Protein AF-A0A382XEA8-F1 (afdb_monomer_lite)

Radius of gyration: 16.87 Å; chains: 1; bounding box: 51×32×34 Å

Foldseek 3Di:
DPQDQWDWFQAPPPRDTDTHRAQDQPDFDADPPPRHGRDDNVVSVVRNVVVVVVVVCPPPDDPVPPPDD

Structure (mmCIF, N/CA/C/O backbone):
data_AF-A0A382XEA8-F1
#
_entry.id   AF-A0A382XEA8-F1
#
loop_
_atom_site.group_PDB
_atom_site.id
_atom_site.type_symbol
_atom_site.label_atom_id
_atom_site.label_alt_id
_atom_site.label_comp_id
_atom_site.label_asym_id
_atom_site.label_entity_id
_atom_site.label_seq_id
_atom_site.pdbx_PDB_ins_code
_atom_site.Cartn_x
_atom_site.Cartn_y
_atom_site.Cartn_z
_atom_site.occupancy
_atom_site.B_iso_or_equiv
_atom_site.auth_seq_id
_atom_site.auth_comp_id
_atom_site.auth_asym_id
_atom_site.auth_atom_id
_atom_site.pdbx_PDB_model_num
ATOM 1 N N . MET A 1 1 ? 3.706 -8.215 -22.027 1.00 38.31 1 MET A N 1
ATOM 2 C CA . MET A 1 1 ? 3.680 -7.229 -20.924 1.00 38.31 1 MET A CA 1
ATOM 3 C C . MET A 1 1 ? 3.864 -8.020 -19.645 1.00 38.31 1 MET A C 1
ATOM 5 O O . MET A 1 1 ? 3.036 -8.882 -19.394 1.00 38.31 1 MET A O 1
ATOM 9 N N . ASN A 1 2 ? 4.958 -7.818 -18.908 1.00 47.16 2 ASN A N 1
ATOM 10 C CA . ASN A 1 2 ? 5.176 -8.525 -17.643 1.00 47.16 2 ASN A CA 1
ATOM 11 C C . ASN A 1 2 ? 4.172 -7.986 -16.620 1.00 47.16 2 ASN A C 1
ATOM 13 O O . ASN A 1 2 ? 4.268 -6.830 -16.204 1.00 47.16 2 ASN A O 1
ATOM 17 N N . GLU A 1 3 ? 3.155 -8.784 -16.300 1.00 52.44 3 GLU A N 1
ATOM 18 C CA . GLU A 1 3 ? 2.170 -8.440 -15.280 1.00 52.44 3 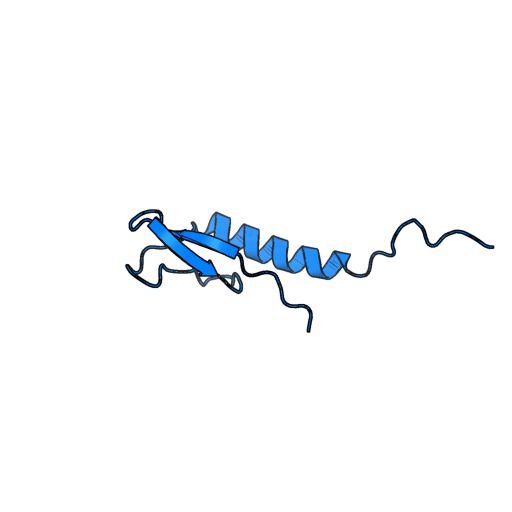GLU A CA 1
ATOM 19 C C . GLU A 1 3 ? 2.884 -8.367 -13.929 1.00 52.44 3 GLU A C 1
ATOM 21 O O . GLU A 1 3 ? 3.356 -9.375 -13.409 1.00 52.44 3 GLU A O 1
ATOM 26 N N . VAL A 1 4 ? 2.993 -7.164 -13.359 1.00 56.69 4 VAL A N 1
ATOM 27 C CA . VAL A 1 4 ? 3.474 -7.012 -11.984 1.00 56.69 4 VAL A CA 1
ATOM 28 C C . VAL A 1 4 ? 2.450 -7.704 -11.077 1.00 56.69 4 VAL A C 1
ATOM 30 O O . VAL A 1 4 ? 1.264 -7.355 -11.144 1.00 56.69 4 VAL A O 1
ATOM 33 N N . PRO A 1 5 ? 2.849 -8.699 -10.265 1.00 58.44 5 PRO A N 1
ATOM 34 C CA . PRO A 1 5 ? 1.908 -9.432 -9.435 1.00 58.44 5 PRO A CA 1
ATOM 35 C C . PRO A 1 5 ? 1.191 -8.467 -8.488 1.00 58.44 5 PRO A C 1
ATOM 37 O O . PRO A 1 5 ? 1.808 -7.762 -7.692 1.00 58.44 5 PRO A O 1
ATOM 40 N N . ALA A 1 6 ? -0.136 -8.416 -8.604 1.00 67.38 6 ALA A N 1
ATOM 41 C CA . ALA A 1 6 ? -0.962 -7.557 -7.769 1.00 67.38 6 ALA A CA 1
ATOM 42 C C . ALA A 1 6 ? -0.881 -8.001 -6.300 1.00 67.38 6 ALA A C 1
ATOM 44 O O . ALA A 1 6 ? -1.162 -9.161 -5.983 1.00 67.38 6 ALA A O 1
ATOM 45 N N . GLY A 1 7 ? -0.560 -7.067 -5.405 1.00 83.44 7 GLY A N 1
ATOM 46 C CA . GLY A 1 7 ? -0.515 -7.310 -3.967 1.00 83.44 7 GLY A CA 1
ATOM 47 C C . GLY A 1 7 ? -1.918 -7.466 -3.376 1.00 83.44 7 GLY A C 1
ATOM 48 O O . GLY A 1 7 ? -2.846 -6.744 -3.749 1.00 83.44 7 GLY A O 1
ATOM 49 N N . ILE A 1 8 ? -2.086 -8.401 -2.439 1.00 92.19 8 ILE A N 1
ATOM 50 C CA . ILE A 1 8 ? -3.319 -8.545 -1.656 1.00 92.19 8 ILE A CA 1
ATOM 51 C C . ILE A 1 8 ? -3.098 -7.920 -0.280 1.00 92.19 8 ILE A C 1
ATOM 53 O O . ILE A 1 8 ? -2.320 -8.441 0.514 1.00 92.19 8 ILE A O 1
ATOM 57 N N . ILE A 1 9 ? -3.809 -6.829 0.011 1.00 93.38 9 ILE A N 1
ATOM 58 C CA . ILE A 1 9 ? -3.695 -6.090 1.274 1.00 93.38 9 ILE A CA 1
ATOM 59 C C . ILE A 1 9 ? -5.017 -6.194 2.046 1.00 93.38 9 ILE A C 1
ATOM 61 O O . ILE A 1 9 ? -6.065 -5.781 1.532 1.00 93.38 9 ILE A O 1
ATOM 65 N N . PRO A 1 10 ? -5.024 -6.751 3.268 1.00 95.44 10 PRO A N 1
ATOM 66 C CA . PRO A 1 10 ? -6.205 -6.726 4.118 1.00 95.44 10 PRO A CA 1
ATOM 67 C C . PRO A 1 10 ? -6.452 -5.306 4.640 1.00 95.44 10 PRO A C 1
ATOM 69 O O . PRO A 1 10 ? -5.541 -4.643 5.124 1.00 95.44 10 PRO A O 1
ATOM 72 N N . CYS A 1 11 ? -7.698 -4.838 4.567 1.00 96.69 11 CYS A N 1
ATOM 73 C CA . CYS A 1 11 ? -8.065 -3.543 5.130 1.00 96.69 11 CYS A CA 1
ATOM 74 C C . CYS A 1 11 ? -7.851 -3.547 6.656 1.00 96.69 11 CYS A C 1
ATOM 76 O O . CYS A 1 11 ? -8.340 -4.467 7.322 1.00 96.69 11 CYS A O 1
ATOM 78 N N . PRO A 1 12 ? -7.189 -2.529 7.237 1.00 95.75 12 PRO A N 1
ATOM 79 C CA . PRO A 1 12 ? -6.960 -2.473 8.680 1.00 95.75 12 PRO A CA 1
ATOM 80 C C . PRO A 1 12 ? -8.267 -2.376 9.478 1.00 95.75 12 PRO A C 1
ATOM 82 O O . PRO A 1 12 ? -8.342 -2.922 10.579 1.00 95.75 12 PRO A O 1
ATOM 85 N N . GLU A 1 13 ? -9.302 -1.769 8.895 1.00 97.38 13 GLU A N 1
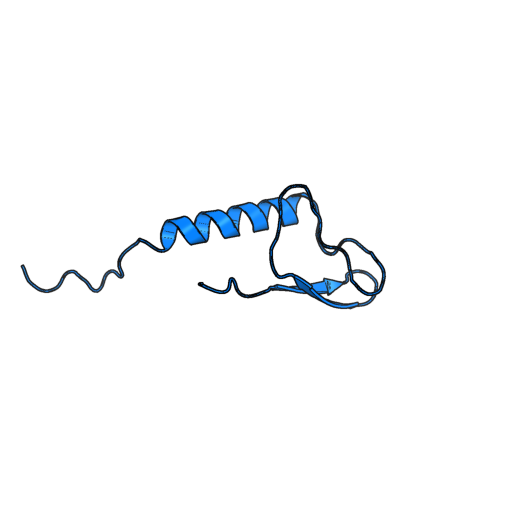ATOM 86 C CA . GLU A 1 13 ? -10.595 -1.519 9.534 1.00 97.38 13 GLU A CA 1
ATOM 87 C C . GLU A 1 13 ? -11.598 -2.654 9.279 1.00 97.38 13 GLU A C 1
ATOM 89 O O . GLU A 1 13 ? -11.924 -3.411 10.189 1.00 97.38 13 GLU A O 1
ATOM 94 N N . CYS A 1 14 ? -12.042 -2.852 8.031 1.00 96.62 14 CYS A N 1
ATOM 95 C CA . CYS A 1 14 ? -13.102 -3.821 7.715 1.00 96.62 14 CYS A CA 1
ATOM 96 C C . CYS A 1 14 ? -12.612 -5.244 7.378 1.00 96.62 14 CYS A C 1
ATOM 98 O O . CYS A 1 14 ? -13.428 -6.106 7.049 1.00 96.62 14 CYS A O 1
ATOM 100 N N . LYS A 1 15 ? -11.291 -5.487 7.402 1.00 95.69 15 LYS A N 1
ATOM 101 C CA . LYS A 1 15 ? -10.611 -6.778 7.138 1.00 95.69 15 LYS A CA 1
ATOM 102 C C . LYS A 1 15 ? -10.810 -7.405 5.752 1.00 95.69 15 LYS A C 1
ATOM 104 O O . LYS A 1 15 ? -10.230 -8.453 5.470 1.00 95.69 15 LYS A O 1
ATOM 109 N N . VAL A 1 16 ? -11.555 -6.767 4.849 1.00 97.00 16 VAL A N 1
ATOM 110 C CA . VAL A 1 16 ? -11.686 -7.227 3.459 1.00 97.00 16 VAL A CA 1
ATOM 111 C C . VAL A 1 16 ? -10.327 -7.205 2.762 1.00 97.00 16 VAL A C 1
ATOM 113 O O . VAL A 1 16 ? -9.552 -6.260 2.914 1.00 97.00 16 VAL A O 1
ATOM 116 N N . LYS A 1 17 ? -10.040 -8.251 1.987 1.00 95.94 17 LYS A N 1
ATOM 117 C CA . LYS A 1 17 ? -8.835 -8.354 1.159 1.00 95.94 17 LYS A CA 1
ATOM 118 C C . LYS A 1 17 ? -9.003 -7.492 -0.092 1.00 95.94 17 LYS A C 1
ATOM 120 O O . LYS A 1 17 ? -9.932 -7.708 -0.864 1.00 95.94 17 LYS A O 1
ATOM 125 N N . ASN A 1 18 ? -8.109 -6.530 -0.293 1.00 94.94 18 ASN A N 1
ATOM 126 C CA . ASN A 1 18 ? -8.113 -5.632 -1.444 1.00 94.94 18 ASN A CA 1
ATOM 127 C C . ASN A 1 18 ? -6.957 -6.000 -2.374 1.00 94.94 18 ASN A C 1
ATOM 129 O O . ASN A 1 18 ? -5.828 -6.178 -1.920 1.00 94.94 18 ASN A O 1
ATOM 133 N N . ARG A 1 19 ? -7.238 -6.109 -3.674 1.00 93.69 19 ARG A N 1
ATOM 134 C CA . ARG A 1 19 ? -6.220 -6.360 -4.699 1.00 93.69 19 ARG A CA 1
ATOM 135 C C . ARG A 1 19 ? -5.695 -5.028 -5.226 1.00 93.69 19 ARG A C 1
ATOM 137 O O . ARG A 1 19 ? -6.423 -4.312 -5.908 1.00 93.69 19 ARG A O 1
ATOM 144 N N . VAL A 1 20 ? -4.438 -4.717 -4.934 1.00 91.38 20 VAL A N 1
ATOM 145 C CA . VAL A 1 20 ? -3.753 -3.502 -5.390 1.00 91.38 20 VAL A CA 1
ATOM 146 C C . VAL A 1 20 ? -2.857 -3.870 -6.569 1.00 91.38 20 VAL A C 1
ATOM 148 O O . VAL A 1 20 ? -1.910 -4.638 -6.421 1.00 91.38 20 VAL A O 1
ATOM 151 N N . LYS A 1 21 ? -3.190 -3.367 -7.764 1.00 85.75 21 LYS A N 1
ATOM 152 C CA . LYS A 1 21 ? -2.462 -3.695 -9.004 1.00 85.75 21 LYS A CA 1
ATOM 153 C C . LYS A 1 21 ? -1.115 -2.983 -9.102 1.00 85.75 21 LYS A C 1
ATOM 155 O O . LYS A 1 21 ? -0.154 -3.568 -9.580 1.00 85.75 21 LYS A O 1
ATOM 160 N N . GLN A 1 22 ? -1.068 -1.726 -8.677 1.00 83.81 22 GLN A N 1
ATOM 161 C CA . GLN A 1 22 ? 0.126 -0.894 -8.721 1.00 83.81 22 GLN A CA 1
ATOM 162 C C . GLN A 1 22 ? 0.068 0.145 -7.606 1.00 83.81 22 GLN A C 1
ATOM 164 O O . GLN A 1 22 ? -1.016 0.617 -7.255 1.00 83.81 22 GLN A O 1
ATOM 169 N N . PHE A 1 23 ? 1.234 0.491 -7.070 1.00 87.94 23 PHE A N 1
ATOM 170 C CA . PHE A 1 23 ? 1.397 1.636 -6.185 1.00 87.94 23 PHE A CA 1
ATOM 171 C C . PHE A 1 23 ? 1.855 2.829 -7.023 1.00 87.94 23 PHE A C 1
ATOM 173 O O . PHE A 1 23 ? 2.708 2.688 -7.902 1.00 87.94 23 PHE A O 1
ATOM 180 N N . GLU A 1 24 ? 1.284 4.002 -6.764 1.00 88.38 24 GLU A N 1
ATOM 181 C CA . GLU A 1 24 ? 1.603 5.247 -7.464 1.00 88.38 24 GLU A CA 1
ATOM 182 C C . GLU A 1 24 ? 1.985 6.326 -6.447 1.00 88.38 24 GLU A C 1
ATOM 184 O O . GLU A 1 24 ? 1.388 6.435 -5.373 1.00 88.38 24 GLU A O 1
ATOM 189 N N . SER A 1 25 ? 2.981 7.149 -6.781 1.00 88.06 25 SER A N 1
ATOM 190 C CA . SER A 1 25 ? 3.361 8.275 -5.923 1.00 88.06 25 SER A CA 1
ATOM 191 C C . SER A 1 25 ? 2.195 9.265 -5.820 1.00 88.06 25 SER A C 1
ATOM 193 O O . SER A 1 25 ? 1.539 9.565 -6.817 1.00 88.06 25 SER A O 1
ATOM 195 N N . GLY A 1 26 ? 1.895 9.721 -4.604 1.00 87.31 26 GLY A N 1
ATOM 196 C CA . GLY A 1 26 ? 0.780 10.631 -4.329 1.00 87.31 26 GLY A CA 1
ATOM 197 C C . GLY A 1 26 ? -0.622 10.006 -4.372 1.00 87.31 26 GLY A C 1
ATOM 198 O O . GLY A 1 26 ? -1.587 10.691 -4.041 1.00 87.31 26 GLY A O 1
ATOM 199 N N . LYS A 1 27 ? -0.774 8.720 -4.728 1.00 90.94 27 LYS A N 1
ATOM 200 C CA . LYS A 1 27 ? -2.071 8.022 -4.706 1.00 90.94 27 LYS A CA 1
ATOM 201 C C . LYS A 1 27 ? -2.039 6.840 -3.746 1.00 90.94 27 LYS A C 1
ATOM 203 O O . LYS A 1 27 ? -1.570 5.757 -4.085 1.00 90.94 27 LYS A O 1
ATOM 208 N N . ILE A 1 28 ? -2.585 7.050 -2.552 1.00 93.12 28 ILE A N 1
ATOM 209 C CA . ILE A 1 28 ? -2.697 5.999 -1.538 1.00 93.12 28 ILE A CA 1
ATOM 210 C C . ILE A 1 28 ? -3.877 5.085 -1.895 1.00 93.12 28 ILE A C 1
ATOM 212 O O . ILE A 1 28 ? -4.993 5.584 -2.075 1.00 93.12 28 ILE A O 1
ATOM 216 N N . PRO A 1 29 ? -3.684 3.759 -1.967 1.00 93.38 29 PRO A N 1
ATOM 217 C CA . PRO A 1 29 ? -4.775 2.841 -2.242 1.00 93.38 29 PRO A CA 1
ATOM 218 C C . PRO A 1 29 ? -5.778 2.825 -1.080 1.00 93.38 29 PRO A C 1
ATOM 220 O O . PRO A 1 29 ? -5.412 2.735 0.097 1.00 93.38 29 PRO A O 1
ATOM 223 N N . LEU A 1 30 ? -7.061 2.898 -1.428 1.00 95.50 30 LEU A N 1
ATOM 224 C CA . LEU A 1 30 ? -8.175 2.875 -0.485 1.00 95.50 30 LEU A CA 1
ATOM 225 C C . LEU A 1 30 ? -8.888 1.525 -0.529 1.00 95.50 30 LEU A C 1
ATOM 227 O O . LEU A 1 30 ? -8.905 0.838 -1.552 1.00 95.50 30 LEU A O 1
ATOM 231 N N . CYS A 1 31 ? -9.507 1.148 0.585 1.00 96.69 31 CYS A N 1
ATOM 232 C CA . CYS A 1 31 ? -10.347 -0.032 0.629 1.00 96.69 31 CYS A CA 1
ATOM 233 C C . CYS A 1 31 ? -11.584 0.166 -0.250 1.00 96.69 31 CYS A C 1
ATOM 235 O O . CYS A 1 31 ? -12.342 1.111 -0.052 1.00 96.69 31 CYS A O 1
ATOM 237 N N . ALA A 1 32 ? -11.849 -0.783 -1.147 1.00 95.44 32 ALA A N 1
ATOM 238 C CA . ALA A 1 32 ? -13.009 -0.736 -2.034 1.00 95.44 32 ALA A CA 1
ATOM 239 C C . ALA A 1 32 ? -14.356 -0.846 -1.294 1.00 95.44 32 ALA A C 1
ATOM 241 O O . ALA A 1 32 ? -15.388 -0.482 -1.846 1.00 95.44 32 ALA A O 1
ATOM 242 N N . LYS A 1 33 ? -14.356 -1.361 -0.055 1.00 97.06 33 LYS A N 1
ATOM 243 C CA . LYS A 1 33 ? -15.569 -1.513 0.759 1.00 97.06 33 LYS A CA 1
ATOM 244 C C . LYS A 1 33 ? -15.849 -0.300 1.646 1.00 97.06 33 LYS A C 1
ATOM 246 O O . LYS A 1 33 ? -16.984 0.153 1.689 1.00 97.06 33 LYS A O 1
ATOM 251 N N . CYS A 1 34 ? -14.855 0.173 2.399 1.00 97.12 34 CYS A N 1
ATOM 252 C CA . CYS A 1 34 ? -15.060 1.196 3.435 1.00 97.12 34 CYS A CA 1
ATOM 253 C C . CYS A 1 34 ? -14.273 2.494 3.210 1.00 97.12 34 CYS A C 1
ATOM 255 O O . CYS A 1 34 ? -14.400 3.417 4.002 1.00 97.12 34 CYS A O 1
ATOM 257 N N . GLY A 1 35 ? -13.455 2.588 2.157 1.00 95.88 35 GLY A N 1
ATOM 258 C CA . GLY A 1 35 ? -12.698 3.801 1.833 1.00 95.88 35 GLY A CA 1
ATOM 259 C C . GLY A 1 35 ? 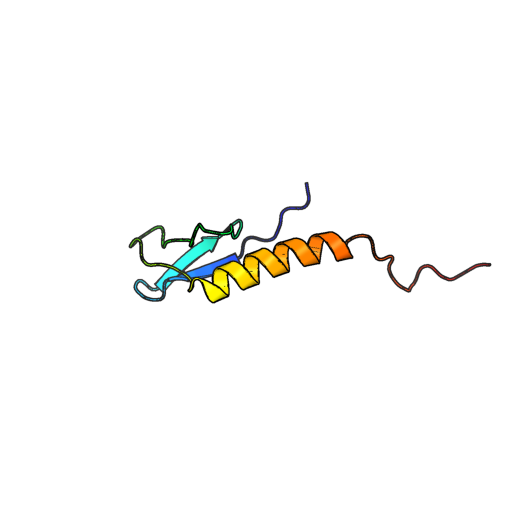-11.469 4.062 2.710 1.00 95.88 35 GLY A C 1
ATOM 260 O O . GLY A 1 35 ? -10.707 4.979 2.418 1.00 95.88 35 GLY A O 1
ATOM 261 N N . THR A 1 36 ? -11.219 3.255 3.744 1.00 97.50 36 THR A N 1
ATOM 262 C CA . THR A 1 36 ? -10.040 3.391 4.612 1.00 97.50 36 THR A CA 1
ATOM 263 C C . THR A 1 36 ? -8.751 3.223 3.815 1.00 97.50 36 THR A C 1
ATOM 265 O O . THR A 1 36 ? -8.649 2.323 2.975 1.00 97.50 36 THR A O 1
ATOM 268 N N . ARG A 1 37 ? -7.740 4.050 4.103 1.00 96.38 37 ARG A N 1
ATOM 269 C CA . ARG A 1 37 ? -6.392 3.902 3.534 1.00 96.38 37 ARG A CA 1
ATOM 270 C C . ARG A 1 37 ? -5.835 2.516 3.868 1.00 96.38 37 ARG A C 1
ATOM 272 O O . ARG A 1 37 ? -5.914 2.073 5.011 1.00 96.38 37 ARG A O 1
ATOM 279 N N . LEU A 1 38 ? -5.300 1.826 2.863 1.00 95.19 38 LEU A N 1
ATOM 280 C CA . LEU A 1 38 ? -4.770 0.469 3.031 1.00 95.19 38 LEU A CA 1
ATOM 281 C C . LEU A 1 38 ? -3.330 0.447 3.546 1.00 95.19 38 LEU A C 1
ATOM 283 O O . LEU A 1 38 ? -2.925 -0.547 4.137 1.00 95.19 38 LEU A O 1
ATOM 287 N N . VAL A 1 39 ? -2.579 1.523 3.316 1.00 93.81 39 VAL A N 1
ATOM 288 C CA . VAL A 1 39 ? -1.177 1.689 3.720 1.00 93.81 39 VAL A CA 1
ATOM 289 C C . VAL A 1 39 ? -0.914 3.146 4.104 1.00 93.81 39 VAL A C 1
ATOM 291 O O . VAL A 1 39 ? -1.681 4.041 3.732 1.00 93.81 39 VAL A O 1
ATOM 294 N N . SER A 1 40 ? 0.174 3.394 4.829 1.00 93.88 40 SER A N 1
ATOM 295 C CA . SER A 1 40 ? 0.690 4.745 5.066 1.00 93.88 40 SER A CA 1
ATOM 296 C C . SER A 1 40 ? 1.350 5.347 3.817 1.00 93.88 40 SER A C 1
ATOM 298 O O . SER A 1 40 ? 1.666 4.649 2.852 1.00 93.88 40 SER A O 1
ATOM 300 N N . GLU A 1 41 ? 1.596 6.660 3.840 1.00 93.00 41 GLU A N 1
ATOM 301 C CA . GLU A 1 41 ? 2.326 7.364 2.773 1.00 93.00 41 GLU A CA 1
ATOM 302 C C . GLU A 1 41 ? 3.738 6.799 2.588 1.00 93.00 41 GLU A C 1
ATOM 304 O O . GLU A 1 41 ? 4.120 6.456 1.471 1.00 93.00 41 GLU A O 1
ATOM 309 N N . LYS A 1 42 ? 4.461 6.588 3.694 1.00 92.31 42 LYS A N 1
ATOM 310 C CA . LYS A 1 42 ? 5.808 6.004 3.691 1.00 92.31 42 LYS A CA 1
ATOM 311 C C . LYS A 1 42 ? 5.831 4.602 3.077 1.00 92.31 42 LYS A C 1
ATOM 313 O O . LYS A 1 42 ? 6.717 4.286 2.284 1.00 92.31 42 LYS A O 1
ATOM 318 N N . GLU A 1 43 ? 4.869 3.751 3.432 1.00 90.62 43 GLU A N 1
ATOM 319 C CA . GLU A 1 43 ? 4.751 2.411 2.844 1.00 90.62 43 GLU A CA 1
ATOM 320 C C . GLU A 1 43 ? 4.435 2.484 1.347 1.00 90.62 43 GLU A C 1
ATOM 322 O O . GLU A 1 43 ? 5.050 1.764 0.563 1.00 90.62 43 GLU A O 1
ATOM 327 N N . ASN A 1 44 ? 3.535 3.381 0.933 1.00 91.62 44 ASN A N 1
ATOM 328 C CA . ASN A 1 44 ? 3.212 3.586 -0.477 1.00 91.62 44 ASN A CA 1
ATOM 329 C C . ASN A 1 44 ? 4.447 4.016 -1.286 1.00 91.62 44 ASN A C 1
ATOM 331 O O . ASN A 1 44 ? 4.735 3.427 -2.324 1.00 91.62 44 ASN A O 1
ATOM 335 N N . GLU A 1 45 ? 5.215 4.992 -0.800 1.00 91.38 45 GLU A N 1
ATOM 336 C CA . GLU A 1 45 ? 6.455 5.444 -1.447 1.00 91.38 45 GLU A CA 1
ATOM 337 C C . GLU A 1 45 ? 7.506 4.339 -1.541 1.00 91.38 45 GLU A C 1
ATOM 339 O O . GLU A 1 45 ? 8.129 4.161 -2.589 1.00 91.38 45 GLU A O 1
ATOM 344 N N . THR A 1 46 ? 7.655 3.557 -0.471 1.00 89.62 46 THR A N 1
ATOM 345 C CA . THR A 1 46 ? 8.565 2.409 -0.436 1.00 89.62 46 THR A CA 1
ATOM 346 C C . THR A 1 46 ? 8.196 1.404 -1.531 1.00 89.62 46 THR A C 1
ATOM 348 O O . THR A 1 46 ? 9.054 1.001 -2.312 1.00 89.62 46 THR A O 1
ATOM 351 N N . GLN A 1 47 ? 6.911 1.059 -1.663 1.00 88.38 47 GLN A N 1
ATOM 352 C CA . GLN A 1 47 ? 6.427 0.139 -2.700 1.00 88.38 47 GLN A CA 1
ATOM 353 C C . GLN A 1 47 ? 6.597 0.701 -4.121 1.00 88.38 47 GLN A C 1
ATOM 355 O O . GLN A 1 47 ? 6.982 -0.031 -5.034 1.00 88.38 47 GLN A O 1
ATOM 360 N N . VAL A 1 48 ? 6.363 2.006 -4.319 1.00 88.44 48 VAL A N 1
ATOM 361 C CA . VAL A 1 48 ? 6.621 2.689 -5.600 1.00 88.44 48 VAL A CA 1
ATOM 362 C C . VAL A 1 48 ? 8.097 2.590 -5.984 1.00 88.44 48 VAL A C 1
ATOM 364 O O . VAL A 1 48 ? 8.406 2.325 -7.146 1.00 88.44 48 VAL A O 1
ATOM 367 N N . TRP A 1 49 ? 9.006 2.807 -5.031 1.00 87.06 49 TRP A N 1
ATOM 368 C CA . TRP A 1 49 ? 10.445 2.698 -5.261 1.00 87.06 49 TRP A CA 1
ATOM 369 C C . TRP A 1 49 ? 10.850 1.260 -5.599 1.00 87.06 49 TRP A C 1
ATOM 371 O O . TRP A 1 49 ? 11.454 1.039 -6.646 1.00 87.06 49 TRP A O 1
ATOM 381 N N . PHE A 1 50 ? 10.414 0.278 -4.801 1.00 83.69 50 PHE A N 1
ATOM 382 C CA . PHE A 1 50 ? 10.682 -1.141 -5.059 1.00 83.69 50 PHE A CA 1
ATOM 383 C C . PHE A 1 50 ? 10.215 -1.579 -6.450 1.00 83.69 50 PHE A C 1
ATOM 385 O O . PHE A 1 50 ? 10.959 -2.231 -7.181 1.00 83.69 50 PHE A O 1
ATOM 392 N N . GLY A 1 51 ? 9.005 -1.181 -6.855 1.00 79.81 51 GLY A N 1
ATOM 393 C CA . GLY A 1 51 ? 8.471 -1.502 -8.178 1.00 79.81 51 GLY A CA 1
ATOM 394 C C . GLY A 1 51 ? 9.269 -0.895 -9.339 1.00 79.81 5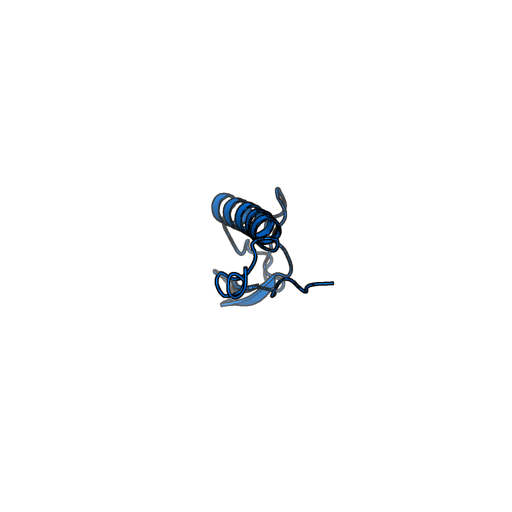1 GLY A C 1
ATOM 395 O O . GLY A 1 51 ? 9.249 -1.447 -10.440 1.00 79.81 51 GLY A O 1
ATOM 396 N N . LYS A 1 52 ? 9.978 0.221 -9.119 1.00 78.75 52 LYS A N 1
ATOM 397 C CA . LYS A 1 52 ? 10.903 0.802 -10.105 1.00 78.75 52 LYS A CA 1
ATOM 398 C C . LYS A 1 52 ? 12.227 0.042 -10.124 1.00 78.75 52 LYS A C 1
ATOM 400 O O . LYS A 1 52 ? 12.622 -0.416 -11.188 1.00 78.75 52 LYS A O 1
ATOM 405 N N . SER A 1 53 ? 12.837 -0.182 -8.960 1.00 76.75 53 SER A N 1
ATOM 406 C CA . SER A 1 53 ? 14.121 -0.885 -8.845 1.00 76.75 53 SER A CA 1
ATOM 407 C C . SER A 1 53 ? 14.082 -2.310 -9.406 1.00 76.75 53 SER A C 1
ATOM 409 O O . SER A 1 53 ? 15.047 -2.755 -10.017 1.00 76.75 53 SER A O 1
ATOM 411 N N . LEU A 1 54 ? 12.955 -3.021 -9.269 1.00 70.69 54 LEU A N 1
ATOM 412 C CA . LEU A 1 54 ? 12.790 -4.357 -9.858 1.00 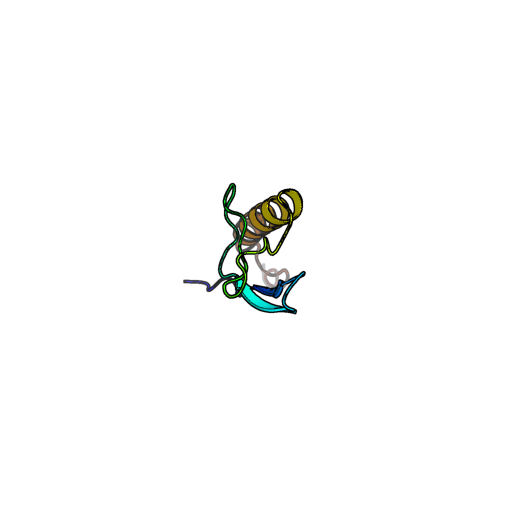70.69 54 LEU A CA 1
ATOM 413 C C . LEU A 1 54 ? 12.816 -4.358 -11.396 1.00 70.69 54 LEU A C 1
ATOM 415 O O . LEU A 1 54 ? 13.195 -5.358 -12.001 1.00 70.69 54 LEU A O 1
ATOM 419 N N . LYS A 1 55 ? 12.422 -3.260 -12.051 1.00 67.19 55 LYS A N 1
ATOM 420 C CA . LYS A 1 55 ? 12.539 -3.152 -13.513 1.00 67.19 55 LYS A CA 1
ATOM 421 C C . LYS A 1 55 ? 13.997 -3.011 -13.936 1.00 67.19 55 LYS A C 1
ATOM 423 O O . LYS A 1 55 ? 14.378 -3.593 -14.947 1.00 67.19 55 LYS A O 1
ATOM 428 N N . ASP A 1 56 ? 14.803 -2.316 -13.142 1.00 63.78 56 ASP A N 1
ATOM 429 C CA . ASP A 1 56 ? 16.209 -2.057 -13.458 1.00 63.78 56 ASP A CA 1
ATOM 430 C C . ASP A 1 56 ? 17.081 -3.319 -13.343 1.00 63.78 56 ASP A C 1
ATOM 432 O O . ASP A 1 56 ? 18.036 -3.474 -14.098 1.00 63.78 56 ASP A O 1
ATOM 436 N N . ILE A 1 57 ? 16.721 -4.274 -12.474 1.00 65.38 57 ILE A N 1
ATOM 437 C CA . ILE A 1 57 ? 17.446 -5.555 -12.353 1.00 65.38 57 ILE A CA 1
ATOM 438 C C . ILE A 1 57 ? 17.064 -6.592 -13.416 1.00 65.38 57 ILE A C 1
ATOM 440 O O . ILE A 1 57 ? 17.752 -7.597 -13.552 1.00 65.38 57 ILE A O 1
ATOM 444 N N . SER A 1 58 ? 15.986 -6.376 -14.180 1.00 63.72 58 SER A N 1
ATOM 445 C CA . SER A 1 58 ? 15.507 -7.357 -15.171 1.00 63.72 58 SER A CA 1
ATOM 446 C C . SER A 1 58 ? 16.471 -7.593 -16.344 1.00 63.72 58 SER A C 1
ATOM 448 O O . SER A 1 58 ? 16.272 -8.527 -17.114 1.00 63.72 58 SER A O 1
ATOM 450 N N . GLY A 1 59 ? 17.503 -6.754 -16.480 1.00 66.62 59 GLY A N 1
ATOM 451 C CA . GLY A 1 59 ? 18.575 -6.901 -17.466 1.00 66.62 59 GLY A CA 1
ATOM 452 C C . GLY A 1 59 ? 19.857 -7.542 -16.931 1.00 66.62 59 GLY A C 1
ATOM 453 O O . GLY A 1 59 ? 20.833 -7.602 -17.673 1.00 66.62 59 GLY A O 1
ATOM 454 N N . ILE A 1 60 ? 19.898 -7.974 -15.665 1.00 68.50 60 ILE A N 1
ATOM 455 C CA . ILE A 1 60 ? 21.064 -8.671 -15.110 1.00 68.50 60 ILE A CA 1
ATOM 456 C C . ILE A 1 60 ? 21.010 -10.129 -15.592 1.00 68.50 60 ILE A C 1
ATOM 458 O O . ILE A 1 60 ? 20.032 -10.811 -15.283 1.00 68.50 60 ILE A O 1
ATOM 462 N N . PRO A 1 61 ? 22.005 -10.605 -16.364 1.00 69.25 61 PRO A N 1
ATOM 463 C CA . PRO A 1 61 ? 22.028 -11.984 -16.833 1.00 69.25 61 PRO A CA 1
ATOM 464 C C . PRO A 1 61 ? 22.205 -12.948 -15.659 1.00 69.25 61 PRO A C 1
ATOM 466 O O . PRO A 1 61 ? 22.917 -12.643 -14.697 1.00 69.25 61 PRO A O 1
ATOM 469 N N . ASP A 1 62 ? 21.572 -14.118 -15.752 1.00 72.25 62 ASP A N 1
ATOM 470 C CA . ASP A 1 62 ? 21.781 -15.186 -14.782 1.00 72.25 62 ASP A CA 1
ATOM 471 C C . ASP A 1 62 ? 23.263 -15.612 -14.773 1.00 72.25 62 ASP A C 1
ATOM 473 O O . ASP A 1 62 ? 23.885 -15.729 -15.835 1.00 72.25 62 ASP A O 1
ATOM 477 N N . PRO A 1 63 ? 23.856 -15.854 -13.590 1.00 68.25 63 PRO A N 1
ATOM 478 C CA . PRO A 1 63 ? 25.280 -16.164 -13.454 1.00 68.25 63 PRO A CA 1
ATOM 479 C C . PRO A 1 63 ? 25.722 -17.475 -14.129 1.00 68.25 63 PRO A C 1
ATOM 481 O O . PRO A 1 63 ? 26.920 -17.708 -14.247 1.00 68.25 63 PRO A O 1
ATOM 484 N N . GLU A 1 64 ? 24.792 -18.307 -14.608 1.00 61.16 64 GLU A N 1
ATOM 485 C CA . GLU A 1 64 ? 25.084 -19.548 -15.345 1.00 61.16 64 GLU A CA 1
ATOM 486 C C . GLU A 1 64 ? 25.500 -19.315 -16.817 1.00 61.16 64 GLU A C 1
ATOM 488 O O . GLU A 1 64 ? 25.810 -20.263 -17.528 1.00 61.16 64 GLU A O 1
ATOM 493 N N . TYR A 1 65 ? 25.574 -18.063 -17.286 1.00 57.09 65 TYR A N 1
ATOM 494 C CA . TYR A 1 65 ? 25.941 -17.710 -18.668 1.00 57.09 65 TYR A CA 1
ATOM 495 C C . TYR A 1 65 ? 27.437 -17.361 -18.858 1.00 57.09 65 TYR A C 1
ATOM 497 O O . TYR A 1 65 ? 27.778 -16.411 -19.562 1.00 57.09 65 TYR A O 1
ATOM 505 N N . PHE A 1 66 ? 28.343 -18.110 -18.222 1.00 60.25 66 PHE A N 1
ATOM 506 C CA . PHE A 1 66 ? 29.802 -17.987 -18.418 1.00 60.25 66 PHE A CA 1
ATOM 507 C C . PHE A 1 66 ? 30.498 -19.343 -18.622 1.00 60.25 66 PHE A C 1
ATOM 509 O O . PHE A 1 66 ?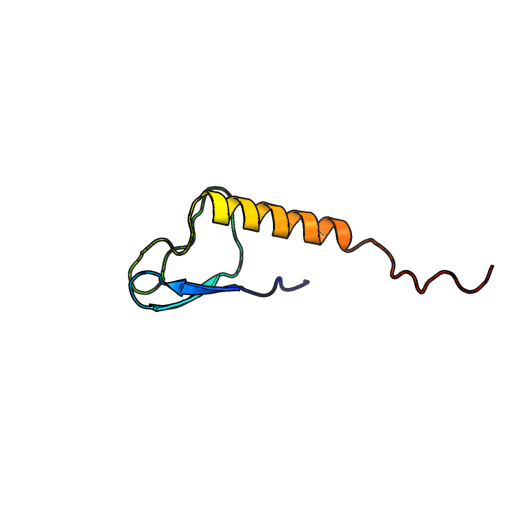 31.652 -19.514 -18.229 1.00 60.25 66 PHE A O 1
ATOM 516 N N . GLU A 1 67 ? 29.830 -20.312 -19.245 1.00 59.53 67 GLU A N 1
ATOM 517 C CA . GLU A 1 67 ? 30.530 -21.465 -19.819 1.00 59.53 67 GLU A CA 1
ATOM 518 C C . GLU A 1 67 ? 30.784 -21.218 -21.314 1.00 59.53 67 GLU A C 1
ATOM 520 O O . GLU A 1 67 ? 29.867 -20.882 -22.059 1.00 59.53 67 GLU A O 1
ATOM 525 N N . GLU A 1 68 ? 32.049 -21.401 -21.709 1.00 55.03 68 GLU A N 1
ATOM 526 C CA . GLU A 1 68 ? 32.606 -21.411 -23.074 1.00 55.03 68 GLU A CA 1
ATOM 527 C C . GLU A 1 68 ? 33.129 -20.070 -23.641 1.00 55.03 68 GLU A C 1
ATOM 529 O O . GLU A 1 68 ? 32.544 -19.453 -24.533 1.00 55.03 68 GLU A O 1
ATOM 534 N N . LEU A 1 69 ? 34.326 -19.680 -23.174 1.00 48.41 69 LEU A N 1
ATOM 535 C CA . LEU A 1 69 ? 35.353 -19.010 -23.990 1.00 48.41 69 LEU A CA 1
ATOM 536 C C . LEU A 1 69 ? 36.595 -19.901 -24.089 1.00 48.41 69 LEU A C 1
ATOM 538 O O . LEU A 1 69 ? 36.993 -20.454 -23.038 1.00 48.41 69 LEU A O 1
#

pLDDT: mean 81.76, std 15.71, range [38.31, 97.5]

Sequence (69 aa):
MNEVPAGIIPCPECKVKNRVKQFESGKIPLCAKCGTRLVSEKENETQVWFGKSLKDISGIPDPEYFEEL

Secondary structure (DSSP, 8-state):
---PPPEEEE-TTT--EEEE---BTTB--B-TTT--BSS-HHHHHHHHHHHHHHHHGGGSPPTT-----

Organism: NCBI:txid408172